Protein AF-A0A2C9T5L6-F1 (afdb_monomer_lite)

Structure (mmCIF, N/CA/C/O backbone):
data_AF-A0A2C9T5L6-F1
#
_entry.id   AF-A0A2C9T5L6-F1
#
loop_
_atom_site.group_PDB
_atom_site.id
_atom_site.type_symbol
_atom_site.label_atom_id
_atom_site.label_alt_id
_atom_site.label_comp_id
_atom_site.label_asym_id
_atom_site.label_entity_id
_atom_site.label_seq_id
_atom_site.pdbx_PDB_ins_code
_atom_site.Cartn_x
_atom_site.Cartn_y
_atom_site.Cartn_z
_atom_site.occupancy
_atom_site.B_iso_or_equiv
_atom_site.auth_seq_id
_atom_site.auth_comp_id
_atom_site.auth_asym_id
_atom_site.auth_atom_id
_atom_site.pdbx_PDB_model_num
ATOM 1 N N . MET A 1 1 ? -31.211 25.291 -40.125 1.00 45.75 1 MET A N 1
ATOM 2 C CA . MET A 1 1 ? -30.157 24.249 -40.137 1.00 45.75 1 MET A CA 1
ATOM 3 C C . MET A 1 1 ? -29.041 24.638 -39.174 1.00 45.75 1 MET A C 1
ATOM 5 O O . MET A 1 1 ? -28.285 25.553 -39.478 1.00 45.75 1 MET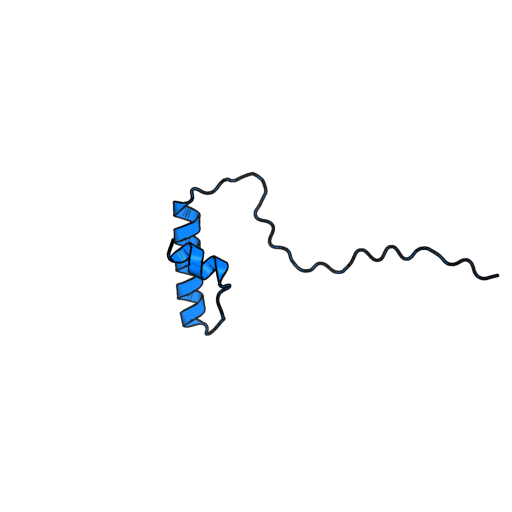 A O 1
ATOM 9 N N . ALA A 1 2 ? -28.968 24.008 -37.998 1.00 52.41 2 ALA A N 1
ATOM 10 C CA . ALA A 1 2 ? -27.936 24.294 -37.000 1.00 52.41 2 ALA A CA 1
ATOM 11 C C . ALA A 1 2 ? -26.683 23.444 -37.267 1.00 52.41 2 ALA A C 1
ATOM 13 O O . ALA A 1 2 ? -26.760 22.221 -37.353 1.00 52.41 2 ALA A O 1
ATOM 14 N N . LYS A 1 3 ? -25.531 24.105 -37.415 1.00 63.69 3 LYS A N 1
ATOM 15 C CA . LYS A 1 3 ? -24.212 23.470 -37.523 1.00 63.69 3 LYS A CA 1
ATOM 16 C C . LYS A 1 3 ? -23.830 22.903 -36.156 1.00 63.69 3 LYS A C 1
ATOM 18 O O . LYS A 1 3 ? -23.481 23.654 -35.251 1.00 63.69 3 LYS A O 1
ATOM 23 N N . GLN A 1 4 ? -23.920 21.585 -36.011 1.00 65.31 4 GLN A N 1
ATOM 24 C CA . GLN A 1 4 ? -23.444 20.879 -34.829 1.00 65.31 4 GLN A CA 1
ATOM 25 C C . GLN A 1 4 ? -21.915 20.774 -34.890 1.00 65.31 4 GLN A C 1
ATOM 27 O O . GLN A 1 4 ? -21.355 20.080 -35.735 1.00 65.31 4 GLN A O 1
ATOM 32 N N . TRP A 1 5 ? -21.242 21.525 -34.021 1.00 55.62 5 TRP A N 1
ATOM 33 C CA . TRP A 1 5 ? -19.788 21.512 -33.860 1.00 55.62 5 TRP A CA 1
ATOM 34 C C . TRP A 1 5 ? -19.373 20.277 -33.042 1.00 55.62 5 TRP A C 1
ATOM 36 O O . TRP A 1 5 ? -19.995 20.022 -32.006 1.00 55.62 5 TRP A O 1
ATOM 46 N N . PRO A 1 6 ? -18.338 19.506 -33.427 1.00 61.62 6 PRO A N 1
ATOM 47 C CA . PRO A 1 6 ? -17.861 18.414 -32.591 1.00 61.62 6 PRO A CA 1
ATOM 48 C C . PRO A 1 6 ? -17.168 18.987 -31.349 1.00 61.62 6 PRO A C 1
ATOM 50 O O . PRO A 1 6 ? -16.099 19.599 -31.426 1.00 61.62 6 PRO A O 1
ATOM 53 N N . SER A 1 7 ? -17.804 18.792 -30.194 1.00 55.00 7 SER A N 1
ATOM 54 C CA . SER A 1 7 ? -17.244 19.075 -28.875 1.00 55.00 7 SER A CA 1
ATOM 55 C C . SER A 1 7 ? -16.012 18.197 -28.648 1.00 55.00 7 SER A C 1
ATOM 57 O O . SER A 1 7 ? -16.115 17.006 -28.352 1.00 55.00 7 SER A O 1
ATOM 59 N N . LYS A 1 8 ? -14.822 18.784 -28.800 1.00 58.47 8 LYS A N 1
ATOM 60 C CA . LYS A 1 8 ? -13.584 18.223 -28.260 1.00 58.47 8 LYS A CA 1
ATOM 61 C C . LYS A 1 8 ? -13.616 18.448 -26.752 1.00 58.47 8 LYS A C 1
ATOM 63 O O . LYS A 1 8 ? -13.055 19.418 -26.261 1.00 58.47 8 LYS A O 1
ATOM 68 N N . ASN A 1 9 ? -14.303 17.567 -26.036 1.00 62.44 9 ASN A N 1
ATOM 69 C CA . ASN A 1 9 ? -14.166 17.433 -24.593 1.00 62.44 9 ASN A CA 1
ATOM 70 C C . ASN A 1 9 ? -13.007 16.454 -24.341 1.00 62.44 9 ASN A C 1
ATOM 72 O O . ASN A 1 9 ? -13.254 15.248 -24.365 1.00 62.44 9 ASN A O 1
ATOM 76 N N . PRO A 1 10 ? -11.747 16.893 -24.135 1.00 56.22 10 PRO A N 1
ATOM 77 C CA . PRO A 1 10 ? -10.764 16.020 -23.521 1.00 56.22 10 PRO A CA 1
ATOM 78 C C . PRO A 1 10 ? -11.208 15.832 -22.073 1.00 56.22 10 PRO A C 1
ATOM 80 O O . PRO A 1 10 ? -11.213 16.752 -21.257 1.00 56.22 10 PRO A O 1
ATOM 83 N N . GLN A 1 11 ? -11.697 14.631 -21.809 1.00 52.91 11 GLN A N 1
ATOM 84 C CA . GLN A 1 11 ? -12.227 14.191 -20.537 1.00 52.91 11 GLN A CA 1
ATOM 85 C C . GLN A 1 11 ? -11.273 14.572 -19.398 1.00 52.91 11 GLN A C 1
ATOM 87 O O . GLN A 1 11 ? -10.057 14.412 -19.504 1.00 52.91 11 GLN A O 1
ATOM 92 N N . GLY A 1 12 ? -11.865 15.082 -18.315 1.00 46.41 12 GLY A N 1
ATOM 93 C CA . GLY A 1 12 ? -11.173 15.605 -17.146 1.00 46.41 12 GLY A CA 1
ATOM 94 C C . GLY A 1 12 ? -10.034 14.714 -16.661 1.00 46.41 12 GLY A C 1
ATOM 95 O O . GLY A 1 12 ? -10.151 13.488 -16.581 1.00 46.41 12 GLY A O 1
ATOM 96 N N . THR A 1 13 ? -8.931 15.369 -16.312 1.00 56.00 13 THR A N 1
ATOM 97 C CA . THR A 1 13 ? -7.738 14.789 -15.706 1.00 56.00 13 THR A CA 1
ATOM 98 C C . THR A 1 13 ? -8.092 14.104 -14.388 1.00 56.00 13 THR A C 1
ATOM 1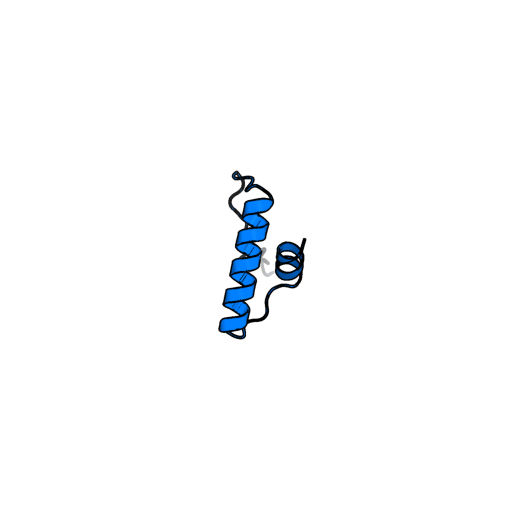00 O O . THR A 1 13 ? -7.951 14.666 -13.303 1.00 56.00 13 THR A O 1
ATOM 103 N N . LYS A 1 14 ? -8.517 12.843 -14.461 1.00 53.59 14 LYS A N 1
ATOM 104 C CA . LYS A 1 14 ? -8.269 11.897 -13.379 1.00 53.59 14 LYS A CA 1
ATOM 105 C C . LYS A 1 14 ? -6.752 11.843 -13.275 1.00 53.59 14 LYS A C 1
ATOM 107 O O . LYS A 1 14 ? -6.101 11.418 -14.222 1.00 53.59 14 LYS A O 1
ATOM 112 N N . THR A 1 15 ? -6.185 12.350 -12.189 1.00 57.75 15 THR A N 1
ATOM 113 C CA . THR A 1 15 ? -4.744 12.324 -11.924 1.00 57.75 15 THR A CA 1
ATOM 114 C C . THR A 1 15 ? -4.247 10.879 -11.923 1.00 57.75 15 THR A C 1
ATOM 116 O O . THR A 1 15 ? -4.199 10.215 -10.887 1.00 57.75 15 THR A O 1
ATOM 119 N N . THR A 1 16 ? -3.890 10.356 -13.089 1.00 53.06 16 THR A N 1
ATOM 120 C CA . THR A 1 16 ? -3.111 9.136 -13.211 1.00 53.06 16 THR A CA 1
ATOM 121 C C . THR A 1 16 ? -1.702 9.519 -12.796 1.00 53.06 16 THR A C 1
ATOM 123 O O . THR A 1 16 ? -0.997 10.201 -13.538 1.00 53.06 16 THR A O 1
ATOM 126 N N . LYS A 1 17 ? -1.294 9.135 -11.581 1.00 56.00 17 LYS A N 1
ATOM 127 C CA . LYS A 1 17 ? 0.118 9.126 -11.183 1.00 56.00 17 LYS A CA 1
ATOM 128 C C . LYS A 1 17 ? 0.849 8.121 -12.073 1.00 56.00 17 LYS A C 1
ATOM 130 O O . LYS A 1 17 ? 1.088 6.989 -11.669 1.00 56.00 17 LYS A O 1
ATOM 135 N N . THR A 1 18 ? 1.146 8.511 -13.304 1.00 57.09 18 THR A N 1
ATOM 136 C CA . THR A 1 18 ? 2.031 7.765 -14.187 1.00 57.09 18 THR A CA 1
ATOM 137 C C . THR A 1 18 ? 3.431 7.920 -13.598 1.00 57.09 18 THR A C 1
ATOM 139 O O . THR A 1 18 ? 3.918 9.051 -13.524 1.00 57.09 18 THR A O 1
ATOM 142 N N . PRO A 1 19 ? 4.073 6.849 -13.093 1.00 61.28 19 PRO A N 1
ATOM 143 C CA . PRO A 1 19 ? 5.463 6.952 -12.674 1.00 61.28 19 PRO A CA 1
ATOM 144 C C . PRO A 1 19 ? 6.296 7.393 -13.888 1.00 61.28 19 PRO A C 1
ATOM 146 O O . PRO A 1 19 ? 6.000 6.954 -15.002 1.00 61.28 19 PRO A O 1
ATOM 149 N N . PRO A 1 20 ? 7.299 8.270 -13.709 1.00 59.72 20 PRO A N 1
ATOM 150 C CA . PRO A 1 20 ? 8.094 8.781 -14.817 1.00 59.72 20 PRO A CA 1
ATOM 151 C C . PRO A 1 20 ? 8.678 7.611 -15.615 1.00 59.72 20 PRO A C 1
ATOM 153 O O . PRO A 1 20 ? 9.446 6.801 -15.089 1.00 59.72 20 PRO A O 1
ATOM 156 N N . ALA A 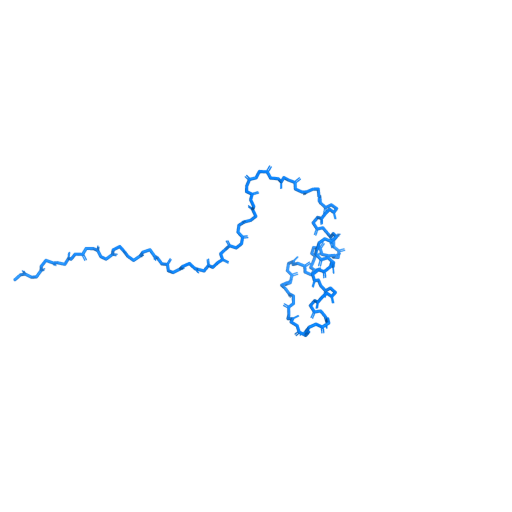1 21 ? 8.262 7.515 -16.878 1.00 55.50 21 ALA A N 1
ATOM 157 C CA . ALA A 1 21 ? 8.719 6.516 -17.829 1.00 55.50 21 ALA A CA 1
ATOM 158 C C . ALA A 1 21 ? 10.225 6.711 -18.045 1.00 55.50 21 ALA A C 1
ATOM 160 O O . ALA A 1 21 ? 10.645 7.651 -18.709 1.00 55.50 21 ALA A O 1
ATOM 161 N N . GLY A 1 22 ? 11.048 5.879 -17.407 1.00 55.38 22 GLY A N 1
ATOM 162 C CA . GLY A 1 22 ? 12.504 5.940 -17.569 1.00 55.38 22 GLY A CA 1
ATOM 163 C C . GLY A 1 22 ? 13.330 5.476 -16.372 1.00 55.38 22 GLY A C 1
ATOM 164 O O . GLY A 1 22 ? 14.537 5.319 -16.514 1.00 55.38 22 GLY A O 1
ATOM 165 N N . LYS A 1 23 ? 12.731 5.236 -15.196 1.00 57.22 23 LYS A N 1
ATOM 166 C CA . LYS A 1 23 ? 13.453 4.700 -14.026 1.00 57.22 23 LYS A CA 1
ATOM 167 C C . LYS A 1 23 ? 12.829 3.384 -13.577 1.00 57.22 23 LYS A C 1
ATOM 169 O O . LYS A 1 23 ? 11.825 3.365 -12.866 1.00 57.22 23 LYS A O 1
ATOM 174 N N . THR A 1 24 ? 13.429 2.270 -13.986 1.00 62.41 24 THR A N 1
ATOM 175 C CA . THR A 1 24 ? 13.094 0.947 -13.454 1.00 62.41 24 THR A CA 1
ATOM 176 C C . THR A 1 24 ? 13.627 0.868 -12.027 1.00 62.41 24 THR A C 1
ATOM 178 O O . THR A 1 24 ? 14.760 0.462 -11.794 1.00 62.41 24 THR A O 1
ATOM 181 N N . TYR A 1 25 ? 12.839 1.313 -11.048 1.00 66.00 25 TYR A N 1
ATOM 182 C CA . TYR A 1 25 ? 13.203 1.115 -9.648 1.00 66.00 25 TYR A CA 1
ATOM 183 C C . TYR A 1 25 ? 13.260 -0.388 -9.359 1.00 66.00 25 TYR A C 1
ATOM 185 O O . TYR A 1 25 ? 12.296 -1.120 -9.644 1.00 66.00 25 TYR A O 1
ATOM 193 N N . SER A 1 26 ? 14.378 -0.836 -8.781 1.00 81.56 26 SER A N 1
ATOM 194 C CA . SER A 1 26 ? 14.580 -2.217 -8.342 1.00 81.56 26 SER A CA 1
ATOM 195 C C . SER A 1 26 ? 13.365 -2.691 -7.542 1.00 81.56 26 SER A C 1
ATOM 197 O O . SER A 1 26 ? 12.776 -1.921 -6.778 1.00 81.56 26 SER A O 1
ATOM 199 N N . LEU A 1 27 ? 12.954 -3.952 -7.718 1.00 83.88 27 LEU A N 1
ATOM 200 C CA . LEU A 1 27 ? 11.784 -4.510 -7.022 1.00 83.88 27 LEU A CA 1
ATOM 201 C C . LEU A 1 27 ? 11.853 -4.282 -5.503 1.00 83.88 27 LEU A C 1
ATOM 203 O O . LEU A 1 27 ? 10.840 -3.963 -4.887 1.00 83.88 27 LEU A O 1
ATOM 207 N N . SER A 1 28 ? 13.054 -4.344 -4.926 1.00 85.56 28 SER A N 1
ATOM 208 C CA . SER A 1 28 ? 13.331 -4.025 -3.523 1.00 85.56 28 SER A CA 1
ATOM 209 C C . SER A 1 28 ? 12.901 -2.609 -3.121 1.00 85.56 28 SER A C 1
ATOM 211 O O . SER A 1 28 ? 12.224 -2.439 -2.109 1.00 85.56 28 SER A O 1
ATOM 213 N N . VAL A 1 29 ? 13.219 -1.598 -3.933 1.00 87.44 29 VAL A N 1
ATOM 214 C CA . VAL A 1 29 ? 12.841 -0.196 -3.689 1.00 87.44 29 VAL A CA 1
ATOM 215 C C . VAL A 1 29 ? 11.323 -0.038 -3.720 1.00 87.44 29 VAL A C 1
ATOM 217 O O . VAL A 1 29 ? 10.748 0.630 -2.863 1.00 87.44 29 VAL A O 1
ATOM 220 N N . ARG A 1 30 ? 10.650 -0.702 -4.667 1.00 87.31 30 ARG A N 1
ATOM 221 C CA . ARG A 1 30 ? 9.183 -0.670 -4.761 1.00 87.31 30 ARG A CA 1
ATOM 222 C C . ARG A 1 30 ? 8.508 -1.317 -3.551 1.00 87.31 30 ARG A C 1
ATOM 224 O O . ARG A 1 30 ? 7.559 -0.742 -3.025 1.00 87.31 30 ARG A O 1
ATOM 231 N N . LYS A 1 31 ? 9.021 -2.453 -3.068 1.00 91.12 31 LYS A N 1
ATOM 232 C CA . LYS A 1 31 ? 8.535 -3.110 -1.843 1.00 91.12 31 LYS A CA 1
ATOM 233 C C . LYS A 1 31 ? 8.743 -2.23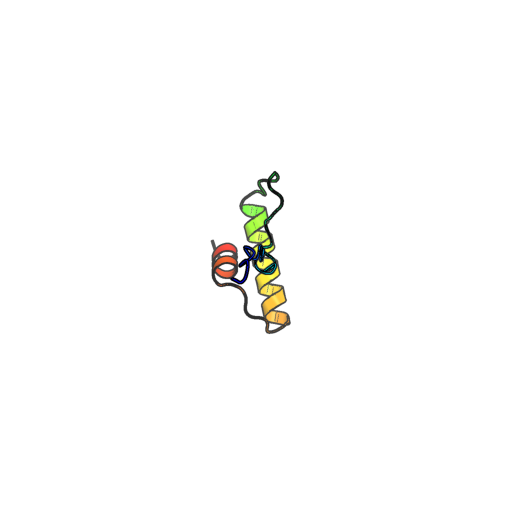2 -0.607 1.00 91.12 31 LYS A C 1
ATOM 235 O O . LYS A 1 31 ? 7.820 -2.059 0.186 1.00 91.12 31 LYS A O 1
ATOM 240 N N . ALA A 1 32 ? 9.921 -1.621 -0.465 1.00 90.94 32 ALA A N 1
ATOM 241 C CA . ALA A 1 32 ? 10.222 -0.715 0.644 1.00 90.94 32 ALA A CA 1
ATOM 242 C C . ALA A 1 32 ? 9.282 0.502 0.661 1.00 90.94 32 ALA A C 1
ATOM 244 O O . ALA A 1 32 ? 8.695 0.823 1.696 1.00 90.94 32 ALA A O 1
ATOM 245 N N . ALA A 1 33 ? 9.065 1.127 -0.500 1.00 90.12 33 ALA A N 1
ATOM 246 C CA . ALA A 1 33 ? 8.115 2.226 -0.643 1.00 90.12 33 ALA A CA 1
ATOM 247 C C . ALA A 1 33 ? 6.673 1.793 -0.317 1.00 90.12 33 ALA A C 1
ATOM 249 O O . ALA A 1 33 ? 5.958 2.513 0.379 1.00 90.12 33 ALA A O 1
ATOM 250 N N . ALA A 1 34 ? 6.253 0.604 -0.764 1.00 91.31 34 ALA A N 1
ATOM 251 C CA . ALA A 1 34 ? 4.932 0.057 -0.459 1.00 91.31 34 ALA A CA 1
ATOM 252 C C . ALA A 1 34 ? 4.734 -0.167 1.050 1.00 91.31 34 ALA A C 1
ATOM 254 O O . ALA A 1 34 ? 3.705 0.227 1.600 1.00 91.31 34 ALA A O 1
ATOM 255 N N . ARG A 1 35 ? 5.739 -0.713 1.748 1.00 91.06 35 ARG A N 1
ATOM 256 C CA . ARG A 1 35 ? 5.716 -0.876 3.212 1.00 91.06 35 ARG A CA 1
ATOM 257 C C . ARG A 1 35 ? 5.577 0.464 3.931 1.00 91.06 35 ARG A C 1
ATOM 259 O O . ARG A 1 35 ? 4.733 0.586 4.815 1.00 91.06 35 ARG A O 1
ATOM 266 N N . ALA A 1 36 ? 6.347 1.473 3.525 1.00 93.12 36 ALA A N 1
ATOM 267 C CA . ALA A 1 36 ? 6.266 2.818 4.096 1.00 93.12 36 ALA A CA 1
ATOM 268 C C . ALA A 1 36 ? 4.890 3.470 3.870 1.00 93.12 36 ALA A C 1
ATOM 270 O O . ALA A 1 36 ? 4.331 4.089 4.775 1.00 93.12 36 ALA A O 1
ATOM 271 N N . ALA A 1 37 ? 4.306 3.291 2.682 1.00 89.44 37 ALA A N 1
ATOM 272 C CA . ALA A 1 37 ? 2.960 3.771 2.396 1.00 89.44 37 ALA A CA 1
ATOM 273 C C . ALA A 1 37 ? 1.920 3.097 3.305 1.00 89.44 37 ALA A C 1
ATOM 275 O O . ALA A 1 37 ? 1.089 3.787 3.888 1.00 89.44 37 ALA A O 1
ATOM 276 N N . VAL A 1 38 ? 1.994 1.773 3.493 1.00 91.00 38 VAL A N 1
ATOM 277 C CA . VAL A 1 38 ? 1.084 1.030 4.380 1.00 91.00 38 VAL A CA 1
ATOM 278 C C . VAL A 1 38 ? 1.193 1.509 5.828 1.00 91.00 38 VAL A C 1
ATOM 280 O O . VAL A 1 38 ? 0.170 1.738 6.473 1.00 91.00 38 VAL A O 1
ATOM 283 N N . THR A 1 39 ? 2.406 1.683 6.356 1.00 92.38 39 THR A N 1
ATOM 284 C CA . THR A 1 39 ? 2.604 2.119 7.748 1.00 92.38 39 THR A CA 1
ATOM 285 C C . THR A 1 39 ? 2.108 3.544 7.979 1.00 92.38 39 THR A C 1
ATOM 287 O O . 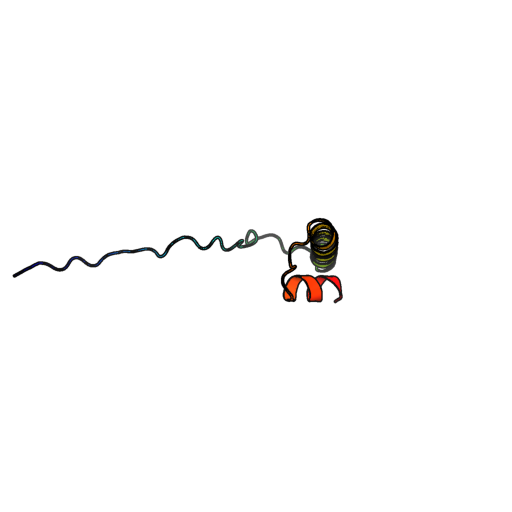THR A 1 39 ? 1.439 3.800 8.981 1.00 92.38 39 THR A O 1
ATOM 290 N N . ALA A 1 40 ? 2.356 4.463 7.044 1.00 90.69 40 ALA A N 1
ATOM 291 C CA . ALA A 1 40 ? 1.820 5.821 7.102 1.00 90.69 40 ALA A CA 1
ATOM 292 C C . ALA A 1 40 ? 0.286 5.837 6.993 1.00 90.69 40 ALA A C 1
ATOM 294 O O . ALA A 1 40 ? -0.392 6.577 7.707 1.00 90.69 40 ALA A O 1
ATOM 295 N N . SER A 1 41 ? -0.283 4.983 6.144 1.00 87.38 41 SER A N 1
ATOM 296 C CA . SER A 1 41 ? -1.733 4.871 5.982 1.00 87.38 41 SER A CA 1
ATOM 297 C C . SER A 1 41 ? -2.414 4.357 7.249 1.00 87.38 41 SER A C 1
ATOM 299 O O . SER A 1 41 ? -3.409 4.931 7.678 1.00 87.38 41 SER A O 1
ATOM 301 N N . LYS A 1 42 ? -1.826 3.350 7.914 1.00 88.38 42 LYS A N 1
ATOM 302 C CA . LYS A 1 42 ? -2.292 2.857 9.222 1.00 88.38 42 LYS A CA 1
ATOM 303 C C . LYS A 1 42 ? -2.341 3.973 10.266 1.00 88.38 42 LYS A C 1
ATOM 305 O O . LYS A 1 42 ? -3.301 4.053 11.019 1.00 88.38 42 LYS A O 1
ATOM 310 N N . LYS A 1 43 ? -1.340 4.862 10.277 1.00 90.81 43 LYS A N 1
ATOM 311 C CA . LYS A 1 43 ? -1.298 6.018 11.189 1.00 90.81 43 LYS A CA 1
ATOM 312 C C . LYS A 1 43 ? -2.356 7.077 10.880 1.00 90.81 43 LYS A C 1
ATOM 314 O O . LYS A 1 43 ? -2.823 7.748 11.788 1.00 90.81 43 LYS A O 1
ATOM 319 N N . THR A 1 44 ? -2.705 7.251 9.609 1.00 88.44 44 THR A N 1
ATOM 320 C CA . THR A 1 44 ? -3.637 8.299 9.156 1.00 88.44 44 THR A CA 1
ATOM 321 C C . THR A 1 44 ? -5.079 7.814 9.020 1.00 88.44 44 THR A C 1
ATOM 323 O O . THR A 1 44 ? -5.955 8.609 8.692 1.00 88.44 44 THR A O 1
ATOM 326 N N . GLY A 1 45 ? -5.332 6.516 9.216 1.00 88.62 45 GLY A N 1
ATOM 327 C CA . GLY A 1 45 ? -6.642 5.896 9.006 1.00 88.62 45 GLY A CA 1
ATOM 328 C C . GLY A 1 45 ? -7.071 5.830 7.537 1.00 88.62 45 GLY A C 1
ATOM 329 O O . GLY A 1 45 ? -8.208 5.465 7.245 1.00 88.62 45 GLY A O 1
ATOM 330 N N . ARG A 1 46 ? -6.192 6.180 6.587 1.00 85.88 46 ARG A N 1
ATOM 331 C CA . ARG A 1 46 ? -6.521 6.114 5.161 1.00 85.88 46 ARG A CA 1
ATOM 332 C C . ARG A 1 46 ? -6.462 4.662 4.675 1.00 85.88 46 ARG A C 1
ATOM 334 O O . ARG A 1 46 ? -5.552 3.926 5.067 1.00 85.88 46 ARG A O 1
ATOM 341 N N . PRO A 1 47 ? -7.385 4.234 3.802 1.00 84.81 47 PRO A N 1
ATOM 342 C CA . PRO A 1 47 ? -7.301 2.922 3.184 1.00 84.81 47 PRO A CA 1
ATOM 343 C C . PRO A 1 47 ? -6.125 2.879 2.201 1.00 84.81 47 PRO A C 1
ATOM 345 O O . PRO A 1 47 ? -5.939 3.784 1.386 1.00 84.81 47 PRO A O 1
ATOM 348 N N . VAL A 1 48 ? -5.331 1.812 2.280 1.00 89.31 48 VAL A N 1
ATOM 349 C CA . VAL A 1 48 ? -4.273 1.521 1.304 1.00 89.31 48 VAL A CA 1
ATOM 350 C C . VAL A 1 48 ? -4.888 0.771 0.130 1.00 89.31 48 VAL A C 1
ATOM 352 O O . VAL A 1 48 ? -5.704 -0.126 0.335 1.00 89.31 48 VAL A O 1
ATOM 355 N N . ASP A 1 49 ? -4.461 1.086 -1.094 1.00 88.31 49 ASP A N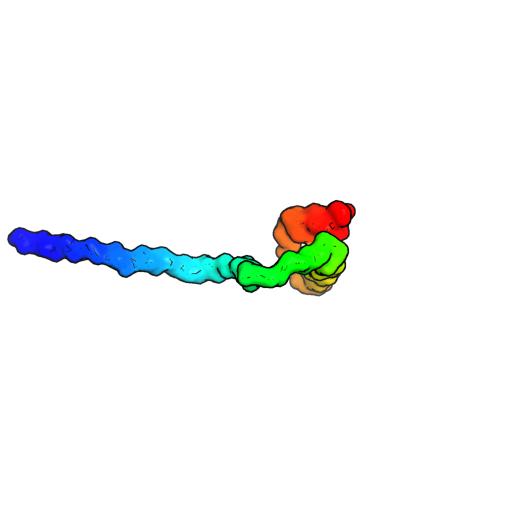 1
ATOM 356 C CA . ASP A 1 49 ? -4.852 0.295 -2.261 1.00 88.31 49 ASP A CA 1
ATOM 357 C C . ASP A 1 49 ? -4.418 -1.181 -2.089 1.00 88.31 49 ASP A C 1
ATOM 359 O O . ASP A 1 49 ? -3.251 -1.445 -1.771 1.00 88.31 49 ASP A O 1
ATOM 363 N N . PRO A 1 50 ? -5.306 -2.164 -2.334 1.00 89.19 50 PRO A N 1
ATOM 364 C CA . PRO A 1 50 ? -4.993 -3.579 -2.143 1.00 89.19 50 PRO A CA 1
ATOM 365 C C . PRO A 1 50 ? -3.764 -4.073 -2.916 1.00 89.19 50 PRO A C 1
ATOM 367 O O . PRO A 1 50 ? -3.092 -5.000 -2.469 1.00 89.19 50 PRO A O 1
ATOM 370 N N . ARG A 1 51 ? -3.428 -3.474 -4.065 1.00 89.12 51 ARG A N 1
ATOM 371 C CA . ARG A 1 51 ? -2.230 -3.835 -4.841 1.00 89.12 51 ARG A CA 1
ATOM 372 C C . ARG A 1 51 ? -0.960 -3.357 -4.152 1.00 89.12 51 ARG A C 1
ATOM 374 O O . ARG A 1 51 ? 0.035 -4.070 -4.175 1.00 89.12 51 ARG A O 1
ATOM 381 N N . VAL A 1 52 ? -0.995 -2.186 -3.515 1.00 88.62 52 VAL A N 1
ATOM 382 C CA . VAL A 1 52 ? 0.128 -1.666 -2.719 1.00 88.62 52 VAL A CA 1
ATOM 383 C C . VAL A 1 52 ? 0.312 -2.501 -1.455 1.00 88.62 52 VAL A C 1
ATOM 385 O O . VAL A 1 52 ? 1.442 -2.829 -1.108 1.00 88.62 52 VAL A O 1
ATOM 388 N N . ALA A 1 53 ? -0.784 -2.913 -0.814 1.00 88.12 53 ALA A N 1
ATOM 389 C CA . ALA A 1 53 ? -0.730 -3.829 0.322 1.00 88.12 53 ALA A CA 1
ATOM 390 C C . ALA A 1 53 ? -0.104 -5.181 -0.068 1.00 88.12 53 ALA A C 1
ATOM 392 O O . ALA A 1 53 ? 0.831 -5.628 0.589 1.00 88.12 53 ALA A O 1
ATOM 393 N N . LYS A 1 54 ? -0.537 -5.777 -1.188 1.00 91.06 54 LYS A N 1
ATOM 394 C CA . LYS A 1 54 ? 0.067 -7.006 -1.731 1.00 91.06 54 LYS A CA 1
ATOM 395 C C . LYS A 1 54 ? 1.548 -6.822 -2.064 1.00 91.06 54 LYS A C 1
ATOM 397 O O . LYS A 1 54 ? 2.356 -7.678 -1.732 1.00 91.06 54 LYS A O 1
ATOM 402 N N . LEU A 1 55 ? 1.919 -5.691 -2.665 1.00 89.56 55 LEU A N 1
ATOM 403 C CA . LEU A 1 55 ? 3.308 -5.384 -3.017 1.00 89.56 55 LEU A CA 1
ATOM 404 C C . LEU A 1 55 ? 4.214 -5.216 -1.787 1.00 89.56 55 LEU A C 1
ATOM 406 O O . LEU A 1 55 ? 5.410 -5.465 -1.883 1.00 89.56 55 LEU A O 1
ATOM 410 N N . ALA A 1 56 ? 3.673 -4.783 -0.647 1.00 88.19 56 ALA A N 1
ATOM 411 C CA . ALA A 1 56 ? 4.427 -4.677 0.600 1.00 88.19 56 ALA A CA 1
ATOM 412 C C . ALA A 1 56 ? 4.759 -6.052 1.217 1.00 88.19 56 ALA A C 1
ATOM 414 O O . ALA A 1 56 ? 5.794 -6.179 1.883 1.00 88.19 56 ALA A O 1
ATOM 415 N N . ASP A 1 57 ? 3.883 -7.036 0.989 1.00 83.19 57 ASP A N 1
ATOM 416 C CA . ASP A 1 57 ? 3.947 -8.406 1.520 1.00 83.19 57 ASP A CA 1
ATOM 417 C C . ASP A 1 57 ? 4.701 -9.387 0.599 1.00 83.19 57 ASP A C 1
ATOM 419 O O . ASP A 1 57 ? 5.288 -10.353 1.073 1.00 83.19 57 ASP A O 1
ATOM 423 N N . SER A 1 58 ? 4.729 -9.099 -0.709 1.00 70.69 58 SER A N 1
ATOM 424 C CA . SER A 1 58 ? 5.383 -9.928 -1.737 1.00 70.69 58 SER A CA 1
ATOM 425 C C . SER A 1 58 ? 6.905 -9.944 -1.655 1.00 70.69 58 SER A C 1
ATOM 427 O O . SER A 1 58 ? 7.541 -8.984 -1.156 1.00 70.69 58 SER A O 1
#

Foldseek 3Di:
DDDDDPDPDPDDDPPPPPPPPPDPDDLVVLLVVLLVVVVVCVVVVHDDDVVSVVSVVD

Radius of gyration: 19.38 Å; chains: 1; bounding box: 45×34×51 Å

Secondary structure (DSSP, 8-state):
--------------------TT----HHHHHHHHHHHHHHHHHHTPPPPHHHHHHHH-

Sequence (58 aa):
MAKQWPSKNPQGTKTTKTPPAGKTYSLSVRKAAARAAVTASKKTGRPVDPRVAKLADS

pLDDT: mean 74.71, std 15.99, range [45.75, 93.12]